Protein AF-A0A7Y0SD87-F1 (afdb_monomer_lite)

Secondary structure (DSSP, 8-state):
--B-TTPPP--TTTTSS-TT-SSTTPPPPHHHHHHHHHHTT--TT--EEE--TTSSSSHHHHHHHHHHTT---EEE-TTHHHHHHHTT---BSS----

pLDDT: mean 94.45, std 5.16, range [68.38, 98.38]

Sequence (98 aa):
DKWIPNTLRFDYDNDFCLPGSSLPHMMPTEEGFNQSAQQLGLNNEDLIVVYDNSGTLAAPRAWWMFKAMGHDNVRVLNGGLPAWIEAGLPAESALSQP

Foldseek 3Di:
DKADPQADDDDLQPQQADPPDPDGSHGHDLVSNVVSCVQQVDDLPDQAEFFDPQQDDCRVVVVVNCVVSVRPNYYYDGRGPVVCVVVVHDIDPDHDGD

Organism: Vibrio parahaemolyticus (NCBI:txid670)

InterPro domains:
  IPR001763 Rhodanese-like domain [PF00581] (27-86)
  IPR001763 Rhodanese-like domain [PS50206] (4-93)
  IPR001763 Rhodanese-like domain [SM00450] (2-90)
  IPR036873 Rhodanese-like domain superfamily [G3DSA:3.40.250.10] (1-98)
  IPR036873 Rhodanese-like domain superfamily [SSF52821] (3-95)
  IPR045078 Sulfurtransferase TST/MPST-like [PTHR11364] (4-94)

Radius of gyration: 13.71 Å; chains: 1; bounding box: 32×28×32 Å

Structure (mmCIF, N/CA/C/O backbone):
data_AF-A0A7Y0SD87-F1
#
_entry.id   AF-A0A7Y0SD87-F1
#
loop_
_atom_site.group_PDB
_atom_site.id
_atom_site.type_symbol
_atom_site.label_atom_id
_atom_site.label_alt_id
_atom_site.label_comp_id
_atom_site.label_asym_id
_atom_site.label_entity_id
_atom_site.label_seq_id
_atom_site.pdbx_PDB_ins_code
_atom_site.Cartn_x
_atom_site.Cartn_y
_atom_site.Cartn_z
_atom_site.occupancy
_atom_site.B_iso_or_equiv
_atom_site.auth_seq_id
_atom_site.auth_comp_id
_atom_site.auth_asym_id
_atom_site.auth_atom_id
_atom_site.pdbx_PDB_model_num
ATOM 1 N N . ASP A 1 1 ? 2.240 11.524 14.336 1.00 77.75 1 ASP A N 1
ATOM 2 C CA . ASP A 1 1 ? 1.227 10.964 13.419 1.00 77.75 1 ASP A CA 1
ATOM 3 C C . ASP A 1 1 ? 0.551 9.753 14.035 1.00 77.75 1 ASP A C 1
ATOM 5 O O . ASP A 1 1 ? 1.101 9.186 14.974 1.00 77.75 1 ASP A O 1
ATOM 9 N N . LYS A 1 2 ? -0.662 9.424 13.580 1.00 91.12 2 LYS A N 1
ATOM 10 C CA . LYS A 1 2 ? -1.376 8.197 13.959 1.00 91.12 2 LYS A CA 1
ATOM 11 C C . LYS A 1 2 ? -1.328 7.228 12.785 1.00 91.12 2 LYS A C 1
ATOM 13 O O . LYS A 1 2 ? -1.483 7.667 11.650 1.00 91.12 2 LYS A O 1
ATOM 18 N N . TRP A 1 3 ? -1.183 5.943 13.069 1.00 96.00 3 TRP A N 1
ATOM 19 C CA . TRP A 1 3 ? -1.136 4.882 12.067 1.00 96.00 3 TRP A CA 1
ATOM 20 C C . TRP A 1 3 ? -2.103 3.770 12.437 1.00 96.00 3 TRP A C 1
ATOM 22 O O . TRP A 1 3 ? -2.360 3.529 13.615 1.00 96.00 3 TRP A O 1
ATOM 32 N N . ILE A 1 4 ? -2.638 3.080 11.439 1.00 96.69 4 ILE A N 1
ATOM 33 C CA . ILE A 1 4 ? -3.340 1.815 11.670 1.00 96.69 4 ILE A CA 1
ATOM 34 C C . ILE A 1 4 ? -2.313 0.800 12.216 1.00 96.69 4 ILE A C 1
ATOM 36 O O . ILE A 1 4 ? -1.171 0.814 11.749 1.00 96.69 4 ILE A O 1
ATOM 40 N N . PRO A 1 5 ? -2.657 -0.061 13.190 1.00 96.75 5 PRO A N 1
ATOM 41 C CA . PRO A 1 5 ? -1.722 -1.053 13.710 1.00 96.75 5 PRO A CA 1
ATOM 42 C C . PRO A 1 5 ? -1.095 -1.898 12.602 1.00 96.75 5 PRO A C 1
ATOM 44 O O . PRO A 1 5 ? -1.785 -2.278 11.654 1.00 96.75 5 PRO A O 1
ATOM 47 N N . ASN A 1 6 ? 0.193 -2.211 12.740 1.00 94.44 6 ASN A N 1
ATOM 48 C CA . ASN A 1 6 ? 0.969 -2.971 11.751 1.00 94.44 6 ASN A CA 1
ATOM 49 C C . ASN A 1 6 ? 1.199 -2.252 10.405 1.00 94.44 6 ASN A C 1
ATOM 51 O O . ASN A 1 6 ? 1.481 -2.896 9.395 1.00 94.44 6 ASN A O 1
ATOM 55 N N . THR A 1 7 ? 1.060 -0.922 10.346 1.00 96.12 7 THR A N 1
ATOM 56 C CA . THR A 1 7 ? 1.296 -0.181 9.095 1.00 96.12 7 THR A CA 1
ATOM 57 C C . THR A 1 7 ? 2.766 -0.228 8.698 1.00 96.12 7 THR A C 1
ATOM 59 O O . THR A 1 7 ? 3.631 0.240 9.438 1.00 96.12 7 THR A O 1
ATOM 62 N N . LEU A 1 8 ? 3.018 -0.668 7.467 1.00 96.31 8 LEU A N 1
ATOM 63 C CA . LEU A 1 8 ? 4.284 -0.490 6.763 1.00 96.31 8 LEU A CA 1
ATOM 64 C C . LEU A 1 8 ? 4.206 0.735 5.846 1.00 96.31 8 LEU A C 1
ATOM 66 O O . LEU A 1 8 ? 3.159 1.034 5.267 1.00 96.31 8 LEU A O 1
ATOM 70 N N . ARG A 1 9 ? 5.319 1.458 5.703 1.00 95.44 9 ARG A N 1
ATOM 71 C CA . ARG A 1 9 ? 5.391 2.617 4.808 1.00 95.44 9 ARG A CA 1
ATOM 72 C C . ARG A 1 9 ? 5.664 2.163 3.378 1.00 95.44 9 ARG A C 1
ATOM 74 O O . ARG A 1 9 ? 6.651 1.490 3.121 1.00 95.44 9 ARG A O 1
ATOM 81 N N . PHE A 1 10 ? 4.820 2.611 2.456 1.00 96.06 10 PHE A N 1
ATOM 82 C CA . PHE A 1 10 ? 5.017 2.469 1.017 1.00 96.06 10 PHE A CA 1
ATOM 83 C C . PHE A 1 10 ? 5.381 3.835 0.428 1.00 96.06 10 PHE A C 1
ATOM 85 O O . PHE A 1 10 ? 4.539 4.734 0.384 1.00 96.06 10 PHE A O 1
ATOM 92 N N . ASP A 1 11 ? 6.634 4.010 0.014 1.00 94.19 11 ASP A N 1
ATOM 93 C CA . ASP A 1 11 ? 7.150 5.281 -0.497 1.00 94.19 11 ASP A CA 1
ATOM 94 C C . ASP A 1 11 ? 7.328 5.218 -2.022 1.00 94.19 11 ASP A C 1
ATOM 96 O O . ASP A 1 11 ? 8.318 4.703 -2.537 1.00 94.19 11 ASP A O 1
ATOM 100 N N . TYR A 1 12 ? 6.349 5.726 -2.770 1.00 92.25 12 TYR A N 1
ATOM 101 C CA . TYR A 1 12 ? 6.411 5.759 -4.238 1.00 92.25 12 TYR A CA 1
ATOM 102 C C . TYR A 1 12 ? 7.225 6.934 -4.796 1.00 92.25 12 TYR A C 1
ATOM 104 O O . TYR A 1 12 ? 7.325 7.078 -6.017 1.00 92.25 12 TYR A O 1
ATOM 112 N N . ASP A 1 13 ? 7.795 7.770 -3.928 1.00 90.94 13 ASP A N 1
ATOM 113 C CA . ASP A 1 13 ? 8.688 8.855 -4.326 1.00 90.94 13 ASP A CA 1
ATOM 114 C C . ASP A 1 13 ? 10.138 8.377 -4.371 1.00 90.94 13 ASP A C 1
ATOM 116 O O . ASP A 1 13 ? 10.882 8.769 -5.271 1.00 90.94 13 ASP A O 1
ATOM 120 N N . ASN A 1 14 ? 10.517 7.502 -3.437 1.00 92.12 14 ASN A N 1
ATOM 121 C CA . ASN A 1 14 ? 11.904 7.088 -3.236 1.00 92.12 14 ASN A CA 1
ATOM 122 C C . ASN A 1 14 ? 12.142 5.591 -3.474 1.00 92.12 14 ASN A C 1
ATOM 124 O O . ASN A 1 14 ? 13.153 5.241 -4.079 1.00 92.12 14 ASN A O 1
ATOM 128 N N . ASP A 1 15 ? 11.222 4.722 -3.042 1.00 94.62 15 ASP A N 1
ATOM 129 C CA . ASP A 1 15 ? 11.457 3.270 -3.013 1.00 94.62 15 ASP A CA 1
ATOM 130 C C . ASP A 1 15 ? 10.752 2.545 -4.166 1.00 94.62 15 ASP A C 1
ATOM 132 O O . ASP A 1 15 ? 11.292 1.616 -4.766 1.00 94.62 15 ASP A O 1
ATOM 136 N N . PHE A 1 16 ? 9.535 2.977 -4.505 1.00 96.50 16 PHE A N 1
ATOM 137 C CA . PHE A 1 16 ? 8.729 2.418 -5.591 1.00 96.50 16 PHE A CA 1
ATOM 138 C C . PHE A 1 16 ? 8.636 3.389 -6.773 1.00 96.50 16 PHE A C 1
ATOM 140 O O . PHE A 1 16 ? 7.548 3.694 -7.265 1.00 96.50 16 PHE A O 1
ATOM 147 N N . CYS A 1 17 ? 9.783 3.879 -7.239 1.00 96.25 17 CYS A N 1
ATOM 148 C CA . CYS A 1 17 ? 9.888 4.799 -8.368 1.00 96.25 17 CYS A CA 1
ATOM 149 C C . CYS A 1 17 ? 10.944 4.337 -9.381 1.00 96.25 17 CYS A C 1
ATOM 151 O O . CYS A 1 17 ? 11.795 3.505 -9.075 1.00 96.25 17 CYS A O 1
ATOM 153 N N . LEU A 1 18 ? 10.889 4.863 -10.608 1.00 96.19 18 LEU A N 1
ATOM 154 C CA . LEU A 1 18 ? 11.907 4.609 -11.630 1.00 96.19 18 LEU A CA 1
ATOM 155 C C . LEU A 1 18 ? 13.188 5.417 -11.347 1.00 96.19 18 LEU A C 1
ATOM 157 O O . LEU A 1 18 ? 13.167 6.645 -11.515 1.00 96.19 18 LEU A O 1
ATOM 161 N N . PRO A 1 19 ? 14.321 4.774 -11.005 1.00 92.19 19 PRO A N 1
ATOM 162 C CA . PRO A 1 19 ? 15.552 5.494 -10.707 1.00 92.19 19 PRO A CA 1
ATOM 163 C C . PRO A 1 19 ? 16.095 6.221 -11.942 1.00 92.19 19 PRO A C 1
ATOM 165 O O . PRO A 1 19 ? 16.076 5.695 -13.054 1.00 92.19 19 PRO A O 1
ATOM 168 N N . GLY A 1 20 ? 16.602 7.442 -11.748 1.00 92.00 20 GLY A N 1
ATOM 169 C CA . GLY A 1 20 ? 17.215 8.240 -12.819 1.00 92.00 20 GLY A CA 1
ATOM 170 C C . GLY A 1 20 ? 16.231 8.868 -13.815 1.00 92.00 20 GLY A C 1
ATOM 171 O O . GLY A 1 20 ? 16.663 9.517 -14.767 1.00 92.00 20 GLY A O 1
ATOM 172 N N . SER A 1 21 ? 14.921 8.718 -13.602 1.00 92.88 21 SER A N 1
ATOM 173 C CA . SER A 1 21 ? 13.902 9.431 -14.372 1.00 92.88 21 SER A CA 1
ATOM 174 C C . SER A 1 21 ? 13.971 10.943 -14.129 1.00 92.88 21 SER A C 1
ATOM 176 O O . SER A 1 21 ? 14.061 11.397 -12.990 1.00 92.88 21 SER A O 1
ATOM 178 N N . SER A 1 22 ? 13.839 11.741 -15.192 1.00 94.00 22 SER A N 1
ATOM 179 C CA . SER A 1 22 ? 13.654 13.197 -15.084 1.00 94.00 22 SER A CA 1
ATOM 180 C C . SER A 1 22 ? 12.220 13.602 -14.718 1.00 94.00 22 SER A C 1
ATOM 182 O O . SER A 1 22 ? 11.947 14.783 -14.514 1.00 94.00 22 SER A O 1
ATOM 184 N N . LEU A 1 23 ? 11.291 12.642 -14.699 1.00 94.38 23 LEU A N 1
ATOM 185 C CA . LEU A 1 23 ? 9.885 12.826 -14.344 1.00 94.38 23 LEU A CA 1
ATOM 186 C C . LEU A 1 23 ? 9.597 12.209 -12.966 1.00 94.38 23 LEU A C 1
ATOM 188 O O . LEU A 1 23 ? 10.094 11.110 -12.693 1.00 94.38 23 LEU A O 1
ATOM 192 N N . PRO A 1 24 ? 8.776 12.863 -12.126 1.00 91.25 24 PRO A N 1
ATOM 193 C CA . PRO A 1 24 ? 8.425 12.354 -10.805 1.00 91.25 24 PRO A CA 1
ATOM 194 C C . PRO A 1 24 ? 7.440 11.178 -10.886 1.00 91.25 24 PRO A C 1
ATOM 196 O O . PRO A 1 24 ? 6.677 11.054 -11.846 1.00 91.25 24 PRO A O 1
ATOM 199 N N . HIS A 1 25 ? 7.440 10.333 -9.850 1.00 91.31 25 HIS A N 1
ATOM 200 C CA . HIS A 1 25 ? 6.474 9.242 -9.630 1.00 91.31 25 HIS A CA 1
ATOM 201 C C . HIS A 1 25 ? 6.357 8.230 -10.784 1.00 91.31 25 HIS A C 1
ATOM 203 O O . HIS A 1 25 ? 5.323 7.570 -10.952 1.00 91.31 25 HIS A O 1
ATOM 209 N N . MET A 1 26 ? 7.405 8.109 -11.601 1.00 96.56 26 MET A N 1
ATOM 210 C CA . MET A 1 26 ? 7.438 7.154 -12.701 1.00 96.56 26 MET A CA 1
ATOM 211 C C . MET A 1 26 ? 7.454 5.727 -12.169 1.00 96.56 26 MET A C 1
ATOM 213 O O . MET A 1 26 ? 8.086 5.435 -11.156 1.00 96.56 26 MET A O 1
ATOM 217 N N . MET A 1 27 ? 6.744 4.845 -12.869 1.00 96.88 27 MET A N 1
ATOM 218 C CA . MET A 1 27 ? 6.616 3.449 -12.470 1.00 96.88 27 MET A CA 1
ATOM 219 C C . MET A 1 27 ? 7.987 2.753 -12.504 1.00 96.88 27 MET A C 1
ATOM 221 O O . MET A 1 27 ? 8.643 2.837 -13.545 1.00 96.88 27 MET A O 1
ATOM 225 N N . PRO A 1 28 ? 8.426 2.069 -11.429 1.00 97.25 28 PRO A N 1
ATOM 226 C CA . PRO A 1 28 ? 9.630 1.245 -11.468 1.00 97.25 28 PRO A CA 1
ATOM 227 C C . PRO A 1 28 ? 9.500 0.100 -12.479 1.00 97.25 28 PRO A C 1
ATOM 229 O O . PRO A 1 28 ? 8.407 -0.232 -12.947 1.00 97.25 28 PRO A O 1
ATOM 232 N N . THR A 1 29 ? 10.632 -0.533 -12.788 1.00 97.62 29 THR A N 1
ATOM 233 C CA . THR A 1 29 ? 10.637 -1.836 -13.464 1.00 97.62 29 THR A CA 1
ATOM 234 C C . THR A 1 29 ? 10.010 -2.901 -12.562 1.00 97.62 29 THR A C 1
ATOM 236 O O . THR A 1 29 ? 9.923 -2.725 -11.347 1.00 97.62 29 THR A O 1
ATOM 239 N N . GLU A 1 30 ? 9.601 -4.027 -13.147 1.00 97.31 30 GLU A N 1
ATOM 240 C CA . GLU A 1 30 ? 9.104 -5.181 -12.385 1.00 97.31 30 GLU A CA 1
ATOM 241 C C . GLU A 1 30 ? 10.128 -5.658 -11.343 1.00 97.31 30 GLU A C 1
ATOM 243 O O . GLU A 1 30 ? 9.793 -5.842 -10.177 1.00 97.31 30 GLU A O 1
ATOM 248 N N . GLU A 1 31 ? 11.399 -5.777 -11.740 1.00 97.50 31 GLU A N 1
ATOM 249 C CA . GLU A 1 31 ? 12.494 -6.156 -10.841 1.00 97.50 31 GLU A CA 1
ATOM 250 C C . GLU A 1 31 ? 12.648 -5.171 -9.675 1.00 97.50 31 GLU A C 1
ATOM 252 O O . GLU A 1 31 ? 12.704 -5.592 -8.521 1.00 97.50 31 GLU A O 1
ATOM 257 N N . GLY A 1 32 ? 12.646 -3.862 -9.957 1.00 97.38 32 GLY A N 1
ATOM 258 C CA . GLY A 1 32 ? 12.769 -2.835 -8.922 1.00 97.38 32 GLY A CA 1
ATOM 259 C C . GLY A 1 32 ? 11.579 -2.830 -7.964 1.00 97.38 32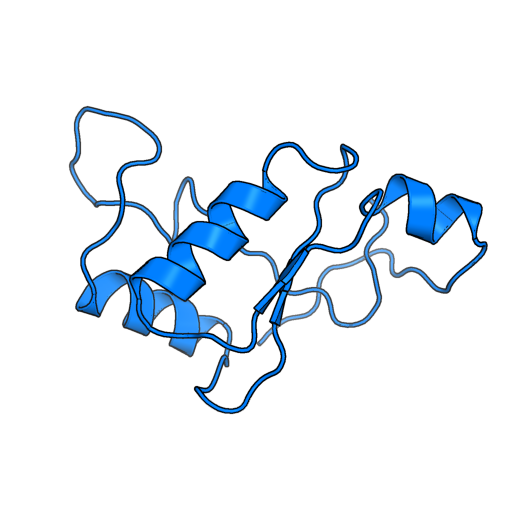 GLY A C 1
ATOM 260 O O . GLY A 1 32 ? 11.760 -2.750 -6.753 1.00 97.38 32 GLY A O 1
ATOM 261 N N . PHE A 1 33 ? 10.361 -2.987 -8.489 1.00 97.94 33 PHE A N 1
ATOM 262 C CA . PHE A 1 33 ? 9.164 -3.099 -7.660 1.00 97.94 33 PHE A CA 1
ATOM 263 C C . PHE A 1 33 ? 9.230 -4.316 -6.734 1.00 97.94 33 PHE A C 1
ATOM 265 O O . PHE A 1 33 ? 8.981 -4.190 -5.536 1.00 97.94 33 PHE A O 1
ATOM 272 N N . ASN A 1 34 ? 9.590 -5.482 -7.277 1.00 97.00 34 ASN A N 1
ATOM 273 C CA . ASN A 1 34 ? 9.693 -6.722 -6.513 1.00 97.00 34 ASN A CA 1
ATOM 274 C C . ASN A 1 34 ? 10.778 -6.636 -5.435 1.00 97.00 34 ASN A C 1
ATOM 276 O O . ASN A 1 34 ? 10.559 -7.096 -4.316 1.00 97.00 34 ASN A O 1
ATOM 280 N N . GLN A 1 35 ? 11.913 -5.999 -5.731 1.00 97.19 35 GLN A N 1
ATOM 281 C CA . GLN A 1 35 ? 12.968 -5.771 -4.747 1.00 97.19 35 GLN A CA 1
ATOM 282 C C . GLN A 1 35 ? 12.473 -4.904 -3.579 1.00 97.19 35 GLN A C 1
ATOM 284 O O . GLN A 1 35 ? 12.684 -5.267 -2.421 1.00 97.19 35 GLN A O 1
ATOM 289 N N . SER A 1 36 ? 11.790 -3.791 -3.858 1.00 97.31 36 SER A N 1
ATOM 290 C CA . SER A 1 36 ? 11.239 -2.917 -2.812 1.00 97.31 36 SER A CA 1
ATOM 291 C C . SER A 1 36 ? 10.112 -3.598 -2.024 1.00 97.31 36 SER A C 1
ATOM 293 O O . SER A 1 36 ? 10.050 -3.479 -0.803 1.00 97.31 36 SER A O 1
ATOM 295 N N . ALA A 1 37 ? 9.253 -4.383 -2.684 1.00 96.94 37 ALA A N 1
ATOM 296 C CA . ALA A 1 37 ? 8.199 -5.151 -2.019 1.00 96.94 37 ALA A CA 1
ATOM 297 C C . ALA A 1 37 ? 8.765 -6.222 -1.067 1.00 96.94 37 ALA A C 1
ATOM 299 O O . ALA A 1 37 ? 8.286 -6.358 0.058 1.00 96.94 37 ALA A O 1
ATOM 300 N N . GLN A 1 38 ? 9.824 -6.930 -1.473 1.00 96.00 38 GLN A N 1
ATOM 301 C CA . GLN A 1 38 ? 10.511 -7.913 -0.627 1.00 96.00 38 GLN A CA 1
ATOM 302 C C . GLN A 1 38 ? 11.197 -7.271 0.580 1.00 96.00 38 GLN A C 1
ATOM 304 O O . GLN A 1 38 ? 11.194 -7.854 1.661 1.00 96.00 38 GLN A O 1
ATOM 309 N N . GLN A 1 39 ? 11.755 -6.065 0.429 1.00 96.38 39 GLN A N 1
ATOM 310 C CA . GLN A 1 39 ? 12.318 -5.313 1.558 1.00 96.38 39 GLN A CA 1
ATOM 311 C C . GLN A 1 39 ? 11.255 -4.920 2.586 1.00 96.38 39 GLN A C 1
ATOM 313 O O . GLN A 1 39 ? 11.570 -4.813 3.766 1.00 96.38 39 GLN A O 1
ATOM 318 N N . LEU A 1 40 ? 10.002 -4.754 2.153 1.00 95.75 40 LEU A N 1
ATOM 319 C CA . LEU A 1 40 ? 8.853 -4.578 3.041 1.00 95.75 40 LEU A CA 1
ATOM 320 C C . LEU A 1 40 ? 8.304 -5.899 3.607 1.00 95.75 40 LEU A C 1
ATOM 322 O O . LEU A 1 40 ? 7.312 -5.877 4.327 1.00 95.75 40 LEU A O 1
ATOM 326 N N . GLY A 1 41 ? 8.914 -7.044 3.289 1.00 96.00 41 GLY A N 1
ATOM 327 C CA . GLY A 1 41 ? 8.465 -8.358 3.751 1.00 96.00 41 GLY A CA 1
ATOM 328 C C . GLY A 1 41 ? 7.187 -8.864 3.074 1.00 96.00 41 GLY A C 1
ATOM 329 O O . GLY A 1 41 ? 6.584 -9.813 3.570 1.00 96.00 41 GLY A O 1
ATOM 330 N N . LEU A 1 42 ? 6.769 -8.249 1.960 1.00 95.88 42 LEU A N 1
ATOM 331 C CA . LEU A 1 42 ? 5.536 -8.598 1.254 1.00 95.88 42 LEU A CA 1
ATOM 332 C C . LEU A 1 42 ? 5.712 -9.858 0.400 1.00 95.88 42 LEU A C 1
ATOM 334 O O . LEU A 1 42 ? 6.708 -10.027 -0.306 1.00 95.88 42 LEU A O 1
ATOM 338 N N . ASN A 1 43 ? 4.691 -10.706 0.415 1.00 95.00 43 ASN A N 1
ATOM 339 C CA . ASN A 1 43 ? 4.606 -11.964 -0.312 1.00 95.00 43 ASN A CA 1
ATOM 340 C C . ASN A 1 43 ? 3.381 -11.983 -1.231 1.00 95.00 43 ASN A C 1
ATOM 342 O O . ASN A 1 43 ? 2.403 -11.262 -1.040 1.00 95.00 43 ASN A O 1
ATOM 346 N N . ASN A 1 44 ? 3.403 -12.871 -2.226 1.00 94.00 44 ASN A N 1
ATOM 347 C CA . ASN A 1 44 ? 2.339 -12.954 -3.232 1.00 94.00 44 ASN A CA 1
ATOM 348 C C . ASN A 1 44 ? 0.959 -13.320 -2.661 1.00 94.00 44 ASN A C 1
ATOM 350 O O . ASN A 1 44 ? -0.050 -12.928 -3.239 1.00 94.00 44 ASN A O 1
ATOM 354 N N . GLU A 1 45 ? 0.916 -14.034 -1.535 1.00 96.00 45 GLU A N 1
ATOM 355 C CA . GLU A 1 45 ? -0.328 -14.466 -0.882 1.00 96.00 45 GLU A CA 1
ATOM 356 C C . GLU A 1 45 ? -0.897 -13.421 0.091 1.00 96.00 45 GLU A C 1
ATOM 358 O O . GLU A 1 45 ? -2.023 -13.571 0.575 1.00 96.00 45 GLU A O 1
ATOM 363 N N . ASP A 1 46 ? -0.141 -12.359 0.390 1.00 96.69 46 ASP A N 1
ATOM 364 C CA . ASP A 1 46 ? -0.554 -11.362 1.373 1.00 96.69 46 ASP A CA 1
ATOM 365 C C . ASP A 1 46 ? -1.795 -10.600 0.902 1.00 96.69 46 ASP A C 1
ATOM 367 O O . ASP A 1 46 ? -1.984 -10.329 -0.283 1.00 96.69 46 ASP A O 1
ATOM 371 N N . LEU A 1 47 ? -2.660 -10.238 1.852 1.00 97.56 47 LEU A N 1
ATOM 372 C CA . LEU A 1 47 ? -3.709 -9.251 1.618 1.00 97.56 47 LEU A CA 1
ATOM 373 C C . LEU A 1 47 ? -3.139 -7.866 1.903 1.00 97.56 47 LEU A C 1
ATOM 375 O O . LEU A 1 47 ? -2.922 -7.502 3.059 1.00 97.56 47 LEU A O 1
ATOM 379 N N . ILE A 1 48 ? -2.967 -7.068 0.855 1.00 97.81 48 ILE A N 1
ATOM 380 C CA . ILE A 1 48 ? -2.451 -5.707 0.980 1.00 97.81 48 ILE A CA 1
ATOM 381 C C . ILE A 1 48 ? -3.624 -4.733 1.089 1.00 97.81 48 ILE A C 1
ATOM 383 O O . ILE A 1 48 ? -4.434 -4.600 0.171 1.00 97.81 48 ILE A O 1
ATOM 387 N N . VAL A 1 49 ? -3.713 -4.007 2.202 1.00 97.44 49 VAL A N 1
ATOM 388 C CA . VAL A 1 49 ? -4.671 -2.904 2.363 1.00 97.44 49 VAL A CA 1
ATOM 389 C C . VAL A 1 49 ? -3.907 -1.590 2.352 1.00 97.44 49 VAL A C 1
ATOM 391 O O . VAL A 1 49 ? -3.165 -1.287 3.281 1.00 97.44 49 VAL A O 1
ATOM 394 N N . VAL A 1 50 ? -4.099 -0.797 1.300 1.00 97.25 50 VAL A N 1
ATOM 395 C CA . VAL A 1 50 ? -3.476 0.523 1.171 1.00 97.25 50 VAL A CA 1
ATOM 396 C C . VAL A 1 50 ? -4.422 1.610 1.665 1.00 97.25 50 VAL A C 1
ATOM 398 O O . VAL A 1 50 ? -5.630 1.578 1.416 1.00 97.25 50 VAL A O 1
ATOM 401 N N . TYR A 1 51 ? -3.868 2.598 2.354 1.00 96.56 51 TYR A N 1
ATOM 402 C CA . TYR A 1 51 ? -4.587 3.776 2.821 1.00 96.56 51 TYR A CA 1
ATOM 403 C C . TYR A 1 51 ? -3.654 4.986 2.808 1.00 96.56 51 TYR A C 1
ATOM 405 O O . TYR A 1 51 ? -2.437 4.846 2.710 1.00 96.56 51 TYR A O 1
ATOM 413 N N . ASP A 1 52 ? -4.228 6.180 2.910 1.00 93.62 52 ASP A N 1
ATOM 414 C CA . ASP A 1 52 ? -3.472 7.404 3.134 1.00 93.62 52 ASP A CA 1
ATOM 415 C C . ASP A 1 52 ? -4.114 8.253 4.237 1.00 93.62 52 ASP A C 1
ATOM 417 O O . ASP A 1 52 ? -5.195 7.950 4.757 1.00 93.62 52 ASP A O 1
ATOM 421 N N . ASN A 1 53 ? -3.411 9.313 4.629 1.00 89.94 53 ASN A N 1
ATOM 422 C CA . ASN A 1 53 ? -3.842 10.236 5.676 1.00 89.94 53 ASN A CA 1
ATOM 423 C C . ASN A 1 53 ? -4.891 11.261 5.210 1.00 89.94 53 ASN A C 1
ATOM 425 O O . ASN A 1 53 ? -5.389 12.029 6.029 1.00 89.94 53 ASN A O 1
ATOM 429 N N . SER A 1 54 ? -5.216 11.280 3.917 1.00 83.75 54 SER A N 1
ATOM 430 C CA . SER A 1 54 ? -6.033 12.304 3.263 1.00 83.75 54 SER A CA 1
ATOM 431 C C . SER A 1 54 ? -7.374 11.751 2.758 1.00 83.75 54 SER A C 1
ATOM 433 O O . SER A 1 54 ? -8.098 12.433 2.036 1.00 83.75 54 SER A O 1
ATOM 435 N N . GLY A 1 55 ? -7.711 10.510 3.120 1.00 70.19 55 GLY A N 1
ATOM 436 C CA . GLY A 1 55 ? -8.930 9.818 2.713 1.00 70.19 55 GLY A CA 1
ATOM 437 C C . GLY A 1 55 ? -8.693 8.860 1.547 1.00 70.19 55 GLY A C 1
ATOM 438 O O . GLY A 1 55 ? -8.836 7.656 1.728 1.00 70.19 55 GLY A O 1
ATOM 439 N N . THR A 1 56 ? -8.346 9.382 0.366 1.00 68.38 56 THR A N 1
ATOM 440 C CA . THR A 1 56 ? -7.985 8.586 -0.831 1.00 68.38 56 THR A CA 1
ATOM 441 C C . THR A 1 56 ? -7.364 9.486 -1.910 1.00 68.38 56 THR A C 1
ATOM 443 O O . THR A 1 56 ? -7.982 9.781 -2.930 1.00 68.38 56 THR A O 1
ATOM 446 N N . LEU A 1 57 ? -6.145 9.967 -1.684 1.00 79.25 57 LEU A N 1
ATOM 447 C CA . LEU A 1 57 ? -5.367 10.709 -2.684 1.00 79.25 57 LEU A CA 1
ATOM 448 C C . LEU A 1 57 ? -4.229 9.863 -3.259 1.00 79.25 57 LEU A C 1
ATOM 450 O O . LEU A 1 57 ? -4.107 9.733 -4.474 1.00 79.25 57 LEU A O 1
ATOM 454 N N . ALA A 1 58 ? -3.422 9.254 -2.394 1.00 86.25 58 ALA A N 1
ATOM 455 C CA . ALA A 1 58 ? -2.229 8.507 -2.778 1.00 86.25 58 ALA A CA 1
ATOM 456 C C . ALA A 1 58 ? -2.451 6.988 -2.749 1.00 86.25 58 ALA A C 1
ATOM 458 O O . ALA A 1 58 ? -1.858 6.260 -3.545 1.00 86.25 58 ALA A O 1
ATOM 459 N N . ALA A 1 59 ? -3.348 6.490 -1.892 1.00 93.75 59 ALA A N 1
ATOM 460 C CA . ALA A 1 59 ? -3.619 5.057 -1.774 1.00 93.75 59 ALA A CA 1
ATOM 461 C C . ALA A 1 59 ? -4.019 4.386 -3.110 1.00 93.75 59 ALA A C 1
ATOM 463 O O . ALA A 1 59 ? -3.504 3.302 -3.401 1.00 93.75 59 ALA A O 1
ATOM 464 N N . PRO A 1 60 ? -4.843 5.007 -3.987 1.00 95.00 60 PRO A N 1
ATOM 465 C CA . PRO A 1 60 ? -5.164 4.418 -5.288 1.00 95.00 60 PRO A CA 1
ATOM 466 C C . PRO A 1 60 ? -3.945 4.228 -6.203 1.00 95.00 60 PRO A C 1
ATOM 468 O O . PRO A 1 60 ? -3.940 3.305 -7.018 1.00 95.00 60 PRO A O 1
ATOM 471 N N . ARG A 1 61 ? -2.898 5.058 -6.065 1.00 95.50 61 ARG A N 1
ATOM 472 C CA . ARG A 1 61 ? -1.646 4.897 -6.819 1.00 95.50 61 ARG A CA 1
ATOM 473 C C . ARG A 1 61 ? -0.955 3.604 -6.415 1.00 95.50 61 ARG A C 1
ATOM 475 O O . ARG A 1 61 ? -0.690 2.789 -7.290 1.00 95.50 61 ARG A O 1
ATOM 482 N N . ALA A 1 62 ? -0.743 3.387 -5.117 1.00 96.56 62 ALA A N 1
ATOM 483 C CA . ALA A 1 62 ? -0.152 2.150 -4.609 1.00 96.56 62 ALA A CA 1
ATOM 484 C C . ALA A 1 62 ? -0.974 0.920 -5.036 1.00 96.56 62 ALA A C 1
ATOM 486 O O . ALA A 1 62 ? -0.421 -0.027 -5.589 1.00 96.56 62 ALA A O 1
ATOM 487 N N . TRP A 1 63 ? -2.304 0.972 -4.888 1.00 97.69 63 TRP A N 1
ATOM 488 C CA . TRP A 1 63 ? -3.206 -0.088 -5.359 1.00 97.69 63 TRP A CA 1
ATOM 489 C C . TRP A 1 63 ? -2.996 -0.418 -6.842 1.00 97.69 63 TRP A C 1
ATOM 491 O O . TRP A 1 63 ? -2.830 -1.583 -7.198 1.00 97.69 63 TRP A O 1
ATOM 501 N N . TRP A 1 64 ? -2.959 0.599 -7.707 1.00 97.75 64 TRP A N 1
ATOM 502 C CA . TRP A 1 64 ? -2.744 0.394 -9.137 1.00 97.75 64 TRP A CA 1
ATOM 503 C C . TRP A 1 64 ? -1.363 -0.193 -9.437 1.00 97.75 64 TRP A C 1
ATOM 505 O O . TRP A 1 64 ? -1.249 -1.050 -10.306 1.00 97.75 64 TRP A O 1
ATOM 515 N N . MET A 1 65 ? -0.327 0.225 -8.708 1.00 97.94 65 MET A N 1
ATOM 516 C CA . MET A 1 65 ? 1.032 -0.294 -8.874 1.00 97.94 65 MET A CA 1
ATOM 517 C C . MET A 1 65 ? 1.100 -1.796 -8.576 1.00 97.94 65 MET A C 1
ATOM 519 O O . MET A 1 65 ? 1.615 -2.543 -9.401 1.00 97.94 65 MET A O 1
ATOM 523 N N . PHE A 1 66 ? 0.507 -2.255 -7.468 1.00 98.12 66 PHE A N 1
ATOM 524 C CA . PHE A 1 66 ? 0.413 -3.689 -7.159 1.00 98.12 66 PHE A CA 1
ATOM 525 C C . PHE A 1 66 ? -0.348 -4.461 -8.243 1.00 98.12 66 PHE A C 1
ATOM 527 O O . PHE A 1 66 ? 0.125 -5.493 -8.714 1.00 98.12 66 PHE A O 1
ATOM 534 N N . LYS A 1 67 ? -1.485 -3.926 -8.707 1.00 97.94 67 LYS A N 1
ATOM 535 C CA . LYS A 1 67 ? -2.277 -4.535 -9.788 1.00 97.94 67 LYS A CA 1
ATOM 536 C C . LYS A 1 67 ? -1.500 -4.625 -11.102 1.00 97.94 67 LYS A C 1
ATOM 538 O O . LYS A 1 67 ? -1.575 -5.644 -11.780 1.00 97.94 67 LYS A O 1
ATOM 543 N N . ALA A 1 68 ? -0.757 -3.579 -11.461 1.00 97.69 68 ALA A N 1
ATOM 544 C CA . ALA A 1 68 ? 0.069 -3.549 -12.666 1.00 97.69 68 ALA A CA 1
ATOM 545 C C . ALA A 1 68 ? 1.201 -4.588 -12.621 1.00 97.69 68 ALA A C 1
ATOM 547 O O . ALA A 1 68 ? 1.587 -5.105 -13.664 1.00 97.69 68 ALA A O 1
ATOM 548 N N . MET A 1 69 ? 1.677 -4.921 -11.418 1.00 97.38 69 MET A N 1
ATOM 549 C CA . MET A 1 69 ? 2.690 -5.951 -11.164 1.00 97.38 69 MET A CA 1
ATOM 550 C C . MET A 1 69 ? 2.088 -7.351 -10.941 1.00 97.38 69 MET A C 1
ATOM 552 O O . MET A 1 69 ? 2.790 -8.273 -10.545 1.00 97.38 69 MET A O 1
ATOM 556 N N . GLY A 1 70 ? 0.785 -7.528 -11.188 1.00 96.75 70 GLY A N 1
ATOM 557 C CA . GLY A 1 70 ? 0.108 -8.827 -11.112 1.00 96.75 70 GLY A CA 1
ATOM 558 C C . GLY A 1 70 ? -0.349 -9.251 -9.713 1.00 96.75 70 GLY A C 1
ATOM 559 O O . GLY A 1 70 ? -0.869 -10.354 -9.559 1.00 96.75 70 GLY A O 1
ATOM 560 N N . HIS A 1 71 ? -0.212 -8.399 -8.694 1.00 98.00 71 HIS A N 1
ATOM 561 C CA . HIS A 1 71 ? -0.710 -8.691 -7.352 1.00 98.00 71 HIS A CA 1
ATOM 562 C C . HIS A 1 71 ? -2.180 -8.259 -7.212 1.00 98.00 71 HIS A C 1
ATOM 564 O O . HIS A 1 71 ? -2.506 -7.084 -7.018 1.00 98.00 71 HIS A O 1
ATOM 570 N N . ASP A 1 72 ? -3.095 -9.226 -7.311 1.00 97.19 72 ASP A N 1
ATOM 571 C CA . ASP A 1 72 ? -4.543 -8.985 -7.294 1.00 97.19 72 ASP A CA 1
ATOM 572 C C . ASP A 1 72 ? -5.147 -8.855 -5.888 1.00 97.19 72 ASP A C 1
ATOM 574 O O . ASP A 1 72 ? -6.232 -8.273 -5.723 1.00 97.19 72 ASP A O 1
ATOM 578 N N . ASN A 1 73 ? -4.460 -9.361 -4.861 1.00 98.00 73 ASN A N 1
ATOM 579 C CA . ASN A 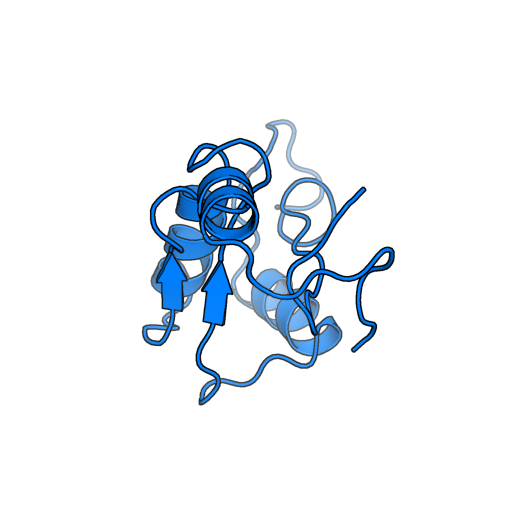1 73 ? -4.940 -9.369 -3.481 1.00 98.00 73 ASN A CA 1
ATOM 580 C C . ASN A 1 73 ? -4.684 -8.038 -2.747 1.00 98.00 73 ASN A C 1
ATOM 582 O O . ASN A 1 73 ? -4.284 -7.997 -1.590 1.00 98.00 73 ASN A O 1
ATOM 586 N N . VAL A 1 74 ? -4.968 -6.922 -3.425 1.00 98.38 74 VAL A N 1
ATOM 587 C CA . VAL A 1 74 ? -4.814 -5.561 -2.897 1.00 98.38 74 VAL A CA 1
ATOM 588 C C . VAL A 1 74 ? -6.155 -4.824 -2.832 1.00 98.38 74 VAL A C 1
ATOM 590 O O . VAL A 1 74 ? -7.000 -4.946 -3.728 1.00 98.38 74 VAL A O 1
ATOM 593 N N . ARG A 1 75 ? -6.388 -4.061 -1.763 1.00 97.88 75 ARG A N 1
ATOM 594 C CA . ARG A 1 75 ? -7.607 -3.274 -1.510 1.00 97.88 75 ARG A CA 1
ATOM 595 C C . ARG A 1 75 ? -7.246 -1.869 -1.045 1.00 97.88 75 ARG A C 1
ATOM 597 O O . ARG A 1 75 ? -6.220 -1.672 -0.408 1.00 97.88 75 ARG A O 1
ATOM 604 N N . VAL A 1 76 ? -8.117 -0.905 -1.326 1.00 97.19 76 VAL A N 1
ATOM 605 C CA . VAL A 1 76 ? -8.016 0.454 -0.781 1.00 97.19 76 VAL A CA 1
ATOM 606 C C . VAL A 1 76 ? -8.960 0.573 0.411 1.00 97.19 76 VAL A C 1
ATOM 608 O O . VAL A 1 76 ? -10.129 0.193 0.306 1.00 97.19 76 VAL A O 1
ATOM 611 N N . LEU A 1 77 ? -8.474 1.098 1.535 1.00 96.56 77 LEU A N 1
ATOM 612 C CA . LEU A 1 77 ? -9.319 1.407 2.685 1.00 96.56 77 LEU A CA 1
ATOM 613 C C . LEU A 1 77 ? -10.207 2.614 2.364 1.00 96.56 77 LEU A C 1
ATOM 615 O O . LEU A 1 77 ? -9.718 3.732 2.204 1.00 96.56 77 LEU A O 1
ATOM 619 N N . ASN A 1 78 ? -11.517 2.392 2.286 1.00 94.69 78 ASN A N 1
ATOM 620 C CA . ASN A 1 78 ? -12.475 3.454 1.998 1.00 94.69 78 ASN A CA 1
ATOM 621 C C . ASN A 1 78 ? -12.464 4.525 3.103 1.00 94.69 78 ASN A C 1
ATOM 623 O O . ASN A 1 78 ? -12.676 4.208 4.272 1.00 94.69 78 ASN A O 1
ATOM 627 N N . GLY A 1 79 ? -12.229 5.783 2.725 1.00 93.75 79 GLY A N 1
ATOM 628 C CA . GLY A 1 79 ? -12.134 6.913 3.654 1.00 93.75 79 GLY A CA 1
ATOM 629 C C . GLY A 1 79 ? -10.799 7.029 4.401 1.00 93.75 79 GLY A C 1
ATOM 630 O O . GLY A 1 79 ? -10.632 7.967 5.182 1.00 93.75 79 GLY A O 1
ATOM 631 N N . GLY A 1 80 ? -9.848 6.122 4.147 1.00 95.00 80 GLY A N 1
ATOM 632 C CA . GLY A 1 80 ? -8.471 6.197 4.630 1.00 95.00 80 GLY A CA 1
ATOM 633 C C . GLY A 1 80 ? -8.327 6.257 6.153 1.00 95.00 80 GLY A C 1
ATOM 634 O O . GLY A 1 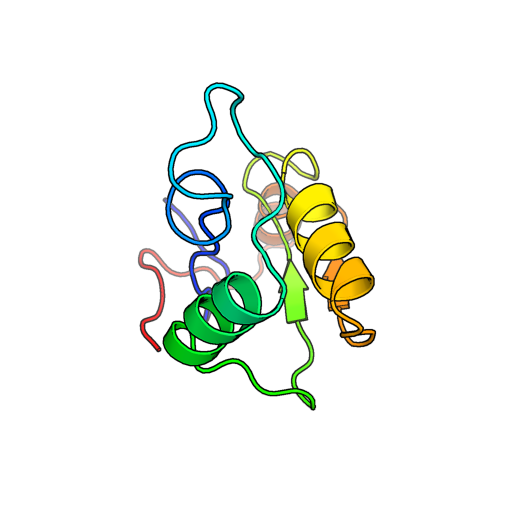80 ? -9.202 5.831 6.911 1.00 95.00 80 GLY A O 1
ATOM 635 N N . LEU A 1 81 ? -7.202 6.815 6.609 1.00 95.25 81 LEU A N 1
ATOM 636 C CA . LEU A 1 81 ? -6.956 7.039 8.035 1.00 95.25 81 LEU A CA 1
ATOM 637 C C . LEU A 1 81 ? -8.031 7.922 8.702 1.00 95.25 81 LEU A C 1
ATOM 639 O O . LEU A 1 81 ? -8.399 7.603 9.833 1.00 95.25 81 LEU A O 1
ATOM 643 N N . PRO A 1 82 ? -8.567 8.991 8.068 1.00 94.38 82 PRO A N 1
ATOM 644 C CA . PRO A 1 82 ? -9.620 9.798 8.685 1.00 94.38 82 PRO A CA 1
ATOM 645 C C . PRO A 1 82 ? -10.837 8.972 9.119 1.00 94.38 82 PRO A C 1
ATOM 647 O O . PRO A 1 82 ? -11.228 9.045 10.284 1.00 94.38 82 PRO A O 1
ATOM 650 N N . ALA A 1 83 ? -11.375 8.129 8.230 1.00 95.38 83 ALA A N 1
ATOM 651 C CA . ALA A 1 83 ? -12.528 7.285 8.544 1.00 95.38 83 ALA A CA 1
ATOM 652 C C . ALA A 1 83 ? -12.208 6.221 9.607 1.00 95.38 83 ALA A C 1
ATOM 654 O O . ALA A 1 83 ? -13.042 5.930 10.462 1.00 95.38 83 ALA A O 1
ATOM 655 N N . TRP A 1 84 ? -10.987 5.671 9.602 1.00 96.00 84 TRP A N 1
ATOM 656 C CA . TRP A 1 84 ? -10.531 4.734 10.635 1.00 96.00 84 TRP A CA 1
ATOM 657 C C . TRP A 1 84 ? -10.537 5.367 12.034 1.00 96.00 84 TRP A C 1
ATOM 659 O O . TRP A 1 84 ? -11.008 4.765 13.001 1.00 96.00 84 TRP A O 1
ATOM 669 N N . ILE A 1 85 ? -10.041 6.604 12.138 1.00 95.31 85 ILE A N 1
ATOM 670 C CA . ILE A 1 85 ? -10.011 7.359 13.395 1.00 95.31 85 ILE A CA 1
ATOM 671 C C . ILE A 1 85 ? -11.420 7.774 13.829 1.00 95.31 85 ILE A C 1
ATOM 673 O O . ILE A 1 85 ? -11.734 7.674 15.015 1.00 95.31 85 ILE A O 1
ATOM 677 N N . GLU A 1 86 ? -12.271 8.210 12.899 1.00 96.19 86 GLU A N 1
ATOM 678 C CA . GLU A 1 86 ? -13.668 8.568 13.181 1.00 96.19 86 GLU A CA 1
ATOM 679 C C . GLU A 1 86 ? -14.474 7.369 13.701 1.00 96.19 86 GLU A C 1
ATOM 681 O O . GLU A 1 86 ? -15.277 7.511 14.622 1.00 96.19 86 GLU A O 1
AT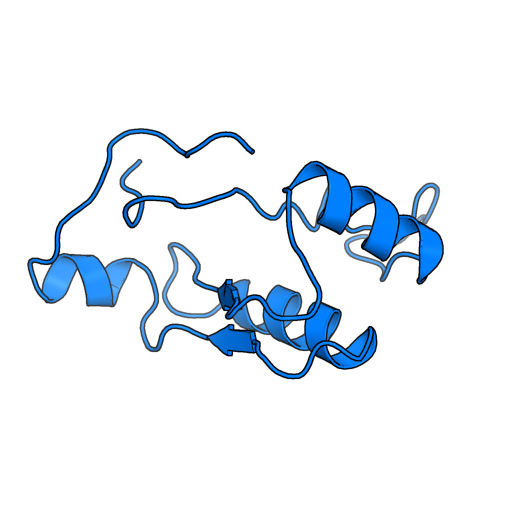OM 686 N N . ALA A 1 87 ? -14.191 6.167 13.193 1.00 97.25 87 ALA A N 1
ATOM 687 C CA . ALA A 1 87 ? -14.778 4.921 13.676 1.00 97.25 87 ALA A CA 1
ATOM 688 C C . ALA A 1 87 ? -14.286 4.495 15.078 1.00 97.25 87 ALA A C 1
ATOM 690 O O . ALA A 1 87 ? -14.746 3.481 15.603 1.00 97.25 87 ALA A O 1
ATOM 691 N N . GLY A 1 88 ? -13.355 5.235 15.695 1.00 97.38 88 GLY A N 1
ATOM 692 C CA . GLY A 1 88 ? -12.833 4.942 17.034 1.00 97.38 88 GLY A CA 1
ATOM 693 C C . GLY A 1 88 ? -11.960 3.687 17.102 1.00 97.38 88 GLY A C 1
ATOM 694 O O . GLY A 1 88 ? -11.822 3.092 18.172 1.00 97.38 88 GLY A O 1
ATOM 695 N N . LEU A 1 89 ? -11.389 3.262 15.972 1.00 97.31 89 LEU A N 1
ATOM 696 C CA . LEU A 1 89 ? -10.568 2.057 15.887 1.00 97.31 89 LEU A CA 1
ATOM 697 C C . LEU A 1 89 ? -9.148 2.289 16.449 1.00 97.31 89 LEU A C 1
ATOM 699 O O . LEU A 1 89 ? -8.679 3.432 16.502 1.00 97.31 89 LEU A O 1
ATOM 703 N N . PRO A 1 90 ? -8.436 1.222 16.875 1.00 97.25 90 PRO A N 1
ATOM 704 C CA . PRO A 1 90 ? -7.094 1.341 17.446 1.00 97.25 90 PRO A CA 1
ATOM 705 C C . PRO A 1 90 ? -6.106 2.011 16.489 1.00 97.25 90 PRO A C 1
ATOM 707 O O . PRO A 1 90 ? -6.154 1.769 15.286 1.00 97.25 90 PRO A O 1
ATOM 710 N N . ALA A 1 91 ? -5.188 2.815 17.023 1.00 96.69 91 ALA A N 1
ATOM 711 C CA . ALA A 1 91 ? -4.130 3.457 16.251 1.00 96.69 91 ALA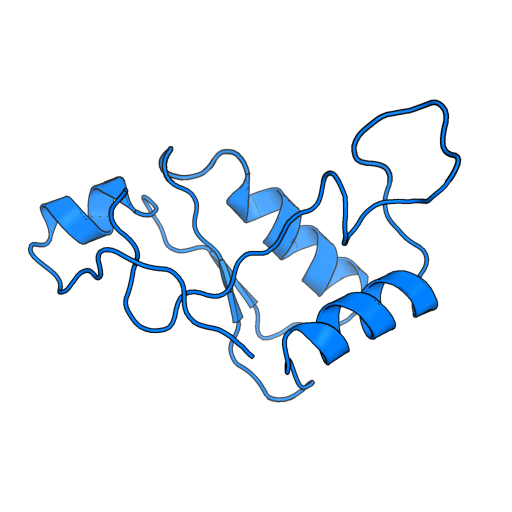 A CA 1
ATOM 712 C C . ALA A 1 91 ? -2.817 3.500 17.042 1.00 96.69 91 ALA A C 1
ATOM 714 O O . ALA A 1 91 ? -2.822 3.638 18.266 1.00 96.69 91 ALA A O 1
ATOM 715 N N . GLU A 1 92 ? -1.704 3.428 16.324 1.00 96.38 92 GLU A N 1
ATOM 716 C CA . GLU A 1 92 ? -0.343 3.467 16.849 1.00 96.38 92 GLU A CA 1
ATOM 717 C C . GLU A 1 92 ? 0.313 4.825 16.584 1.00 96.38 92 GLU A C 1
ATOM 719 O O . GLU A 1 92 ? -0.070 5.568 15.677 1.00 96.38 92 GLU A O 1
ATOM 724 N N . SER A 1 93 ? 1.312 5.169 17.396 1.00 94.50 93 SER A N 1
ATOM 725 C CA . SER A 1 93 ? 2.099 6.401 17.258 1.00 94.50 93 SER A CA 1
ATOM 726 C C . SER A 1 93 ? 3.365 6.227 16.413 1.00 94.50 93 SER A C 1
ATOM 728 O O . SER A 1 93 ? 4.085 7.201 16.189 1.00 94.50 93 SER A O 1
ATOM 730 N N . ALA A 1 94 ? 3.638 5.010 15.940 1.00 94.25 94 ALA A N 1
ATOM 731 C CA . ALA A 1 94 ? 4.797 4.663 15.129 1.00 94.25 94 ALA A CA 1
ATOM 732 C C . ALA A 1 94 ? 4.402 3.693 14.008 1.00 94.25 94 ALA A C 1
ATOM 734 O O . ALA A 1 94 ? 3.393 3.003 14.109 1.00 94.25 94 ALA A O 1
ATOM 735 N N . LEU A 1 95 ? 5.205 3.675 12.946 1.00 93.81 95 LEU A N 1
ATOM 736 C CA . LEU A 1 95 ? 5.120 2.675 11.886 1.00 93.81 95 LEU A CA 1
ATOM 737 C C . LEU A 1 95 ? 5.753 1.365 12.351 1.00 93.81 95 LEU A C 1
ATOM 739 O O . LEU A 1 95 ? 6.689 1.368 13.156 1.00 93.81 95 L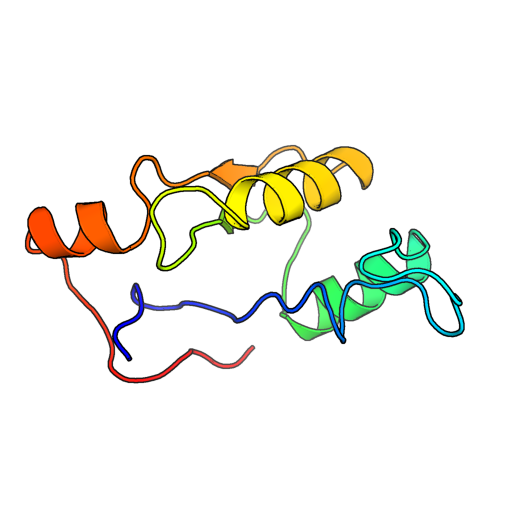EU A O 1
ATOM 743 N N . SER A 1 96 ? 5.289 0.263 11.781 1.00 93.44 96 SER A N 1
ATOM 744 C CA . SER A 1 96 ? 5.937 -1.032 11.925 1.00 93.44 96 SER A CA 1
ATOM 745 C C . SER A 1 96 ? 7.161 -1.138 11.018 1.00 93.44 96 SER A C 1
ATOM 747 O O . SER A 1 96 ? 7.324 -0.381 10.058 1.00 93.44 96 SER A O 1
ATOM 749 N N . GLN A 1 97 ? 8.040 -2.071 11.364 1.00 89.25 97 GLN A N 1
ATOM 750 C CA . GLN A 1 97 ? 9.221 -2.428 10.586 1.00 89.25 97 GLN A CA 1
ATOM 751 C C . GLN A 1 97 ? 8.986 -3.823 9.981 1.00 89.25 97 GLN A C 1
ATOM 753 O O . GLN A 1 97 ? 8.311 -4.623 10.638 1.00 89.25 97 GLN A O 1
ATOM 758 N N . PRO A 1 98 ? 9.498 -4.092 8.768 1.00 83.00 98 PRO A N 1
ATOM 759 C CA . PRO A 1 98 ? 9.508 -5.429 8.173 1.00 83.00 98 PRO A CA 1
ATOM 760 C C . PRO A 1 98 ? 10.213 -6.476 9.047 1.00 83.00 98 PRO A C 1
ATOM 762 O O . PRO A 1 98 ? 11.155 -6.100 9.786 1.00 83.00 98 PRO A O 1
#